Protein AF-K6U5C9-F1 (afdb_monomer_lite)

Sequence (84 aa):
MCTSFAVYSQNNPIYGMNFDSNDIDLKLNIYNYADSDVFYFSGLIDNIYRDIAGINSNGLFICTQALEYSPNFQPCSNRNNVFK

Secondary structure (DSSP, 8-state):
---EEEE--SS--EEEE----SS--EEEEEEEETTEEEEEEEEEETTEEEEEEEEETT--EEE-------TT---S-S------

Radius of gyration: 15.43 Å; chains: 1; bounding box: 36×32×42 Å

pLDDT: mean 85.58, std 14.52, range [33.47, 96.75]

Foldseek 3Di:
DKDWDWDDDPPDIDTDIDDDDDDWDWDWDWDADPNKIKIFIWTQDPNDTDTAWIAIPVGDIDGDDDDDDDPPDDPPDDDPCVDD

Structure (mmCIF, N/CA/C/O backbone):
data_AF-K6U5C9-F1
#
_entry.id   AF-K6U5C9-F1
#
loop_
_atom_site.group_PDB
_atom_site.id
_atom_site.type_symbol
_atom_site.label_atom_id
_atom_site.label_alt_id
_atom_site.label_comp_id
_atom_site.label_asym_id
_atom_site.label_entity_id
_atom_site.label_seq_id
_atom_site.pdbx_PDB_ins_code
_atom_site.Cartn_x
_atom_site.Cartn_y
_atom_site.Cartn_z
_atom_site.occupancy
_atom_site.B_iso_or_equiv
_atom_site.auth_seq_id
_atom_site.auth_comp_id
_atom_site.auth_asym_id
_atom_site.auth_atom_id
_atom_site.pdbx_PDB_model_num
ATOM 1 N N . MET A 1 1 ? -3.139 -3.063 -14.220 1.00 75.56 1 MET A N 1
ATOM 2 C CA . MET A 1 1 ? -4.084 -2.059 -13.681 1.00 75.56 1 MET A CA 1
ATOM 3 C C . MET A 1 1 ? -4.727 -2.680 -12.464 1.00 75.56 1 MET A C 1
ATOM 5 O O . MET A 1 1 ? -5.507 -3.601 -12.633 1.00 75.56 1 MET A O 1
ATOM 9 N N . CYS A 1 2 ? -4.351 -2.234 -11.269 1.00 85.81 2 CYS A N 1
ATOM 10 C CA . CYS A 1 2 ? -4.862 -2.809 -10.031 1.00 85.81 2 CYS A CA 1
ATOM 11 C C . CYS A 1 2 ?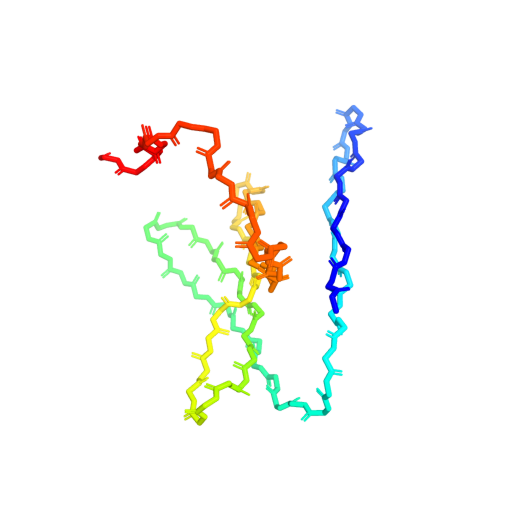 -6.313 -2.371 -9.765 1.00 85.81 2 CYS A C 1
ATOM 13 O O . CYS A 1 2 ? -6.720 -1.261 -10.096 1.00 85.81 2 CYS A O 1
ATOM 15 N N . THR A 1 3 ? -7.056 -3.229 -9.089 1.00 90.06 3 THR A N 1
ATOM 16 C CA . THR A 1 3 ? -8.369 -3.044 -8.481 1.00 90.06 3 THR A CA 1
ATOM 17 C C . THR A 1 3 ? -8.227 -3.015 -6.959 1.00 90.06 3 THR A C 1
ATOM 19 O O . THR A 1 3 ? -7.606 -3.885 -6.348 1.00 90.06 3 THR A O 1
ATOM 22 N N . SER A 1 4 ? -8.831 -2.015 -6.326 1.00 92.56 4 SER A N 1
ATOM 23 C CA . SER A 1 4 ? -8.927 -1.906 -4.869 1.00 92.56 4 SER A CA 1
ATOM 24 C C . SER A 1 4 ? -10.387 -1.940 -4.440 1.00 92.56 4 SER A C 1
ATOM 26 O O . SER A 1 4 ? -11.288 -1.600 -5.208 1.00 92.56 4 SER A O 1
ATOM 28 N N . PHE A 1 5 ? -10.628 -2.374 -3.208 1.00 93.50 5 PHE A N 1
ATOM 29 C CA . PHE A 1 5 ? -11.954 -2.390 -2.616 1.00 93.50 5 PHE A CA 1
ATOM 30 C C . PHE A 1 5 ? -11.894 -2.083 -1.122 1.00 93.50 5 PHE A C 1
ATOM 32 O O . PHE A 1 5 ? -10.921 -2.390 -0.431 1.00 93.50 5 PHE A O 1
ATOM 39 N N . ALA A 1 6 ? -12.981 -1.502 -0.626 1.00 93.94 6 ALA A N 1
ATOM 40 C CA . ALA A 1 6 ? -13.252 -1.343 0.790 1.00 93.94 6 ALA A CA 1
ATOM 41 C C . ALA A 1 6 ? -14.647 -1.907 1.062 1.00 93.94 6 ALA A C 1
ATOM 43 O O . ALA A 1 6 ? -15.633 -1.449 0.483 1.00 93.94 6 ALA A O 1
ATOM 44 N N . VAL A 1 7 ? -14.731 -2.921 1.918 1.00 94.62 7 VAL A N 1
ATOM 45 C CA . VAL A 1 7 ? -15.999 -3.495 2.366 1.00 94.62 7 VAL A CA 1
ATOM 46 C C . VAL A 1 7 ? -16.258 -3.001 3.775 1.00 94.62 7 VAL A C 1
ATOM 48 O O . VAL A 1 7 ? -15.537 -3.340 4.715 1.00 94.62 7 VAL A O 1
ATOM 51 N N . TYR A 1 8 ? -17.308 -2.200 3.920 1.00 91.94 8 TYR A N 1
ATOM 52 C CA . TYR A 1 8 ? -17.781 -1.795 5.231 1.00 91.94 8 TYR A CA 1
ATOM 53 C C . TYR A 1 8 ? -18.514 -2.958 5.903 1.00 91.94 8 TYR A C 1
ATOM 55 O O . TYR A 1 8 ? -19.460 -3.519 5.351 1.00 91.94 8 TYR A O 1
ATOM 63 N N . SER A 1 9 ? -18.100 -3.292 7.121 1.00 90.06 9 SER A N 1
ATOM 64 C CA . SER A 1 9 ? -18.869 -4.124 8.041 1.00 90.06 9 SER A CA 1
ATOM 65 C C . SER A 1 9 ? -18.834 -3.468 9.419 1.00 90.06 9 SER A C 1
ATOM 67 O O . SER A 1 9 ? -17.877 -2.761 9.735 1.00 90.06 9 SER A O 1
ATOM 69 N N . GLN A 1 10 ? -19.873 -3.672 10.232 1.00 84.00 10 GLN A N 1
ATOM 70 C CA . GLN A 1 10 ? -20.031 -2.948 11.501 1.00 84.00 10 GLN A CA 1
ATOM 71 C C . GLN A 1 10 ? -18.829 -3.098 12.446 1.00 84.00 10 GLN A C 1
ATOM 73 O O . GLN A 1 10 ? -18.506 -2.147 13.148 1.00 84.00 10 GLN A O 1
ATOM 78 N N . ASN A 1 11 ? -18.156 -4.254 12.436 1.00 87.06 11 ASN A N 1
ATOM 79 C CA . ASN A 1 11 ? -17.069 -4.546 13.376 1.00 87.06 11 ASN A CA 1
ATOM 80 C C . ASN A 1 11 ? -15.710 -4.780 12.705 1.00 87.06 11 ASN A C 1
ATOM 82 O O . ASN A 1 11 ? -14.689 -4.585 13.350 1.00 87.06 11 ASN A O 1
ATOM 86 N N . ASN A 1 12 ? -15.683 -5.195 11.435 1.00 88.19 12 ASN A N 1
ATOM 87 C CA . ASN A 1 12 ? -14.463 -5.612 10.741 1.00 88.19 12 ASN A CA 1
ATOM 88 C C . ASN A 1 12 ? -14.449 -5.036 9.319 1.00 88.19 12 ASN A C 1
ATOM 90 O O . ASN A 1 12 ? -14.771 -5.758 8.366 1.00 88.19 12 ASN A O 1
ATOM 94 N N . PRO A 1 13 ? -14.182 -3.733 9.142 1.00 91.06 13 PRO A N 1
ATOM 95 C CA . PRO A 1 13 ? -13.982 -3.189 7.808 1.00 91.06 13 PRO A CA 1
ATOM 96 C C . PRO A 1 13 ? -12.788 -3.890 7.152 1.00 91.06 13 PRO A C 1
ATOM 98 O O . PRO A 1 13 ? -11.764 -4.125 7.793 1.00 91.06 13 PRO A O 1
ATOM 101 N N . ILE A 1 14 ? -12.928 -4.236 5.876 1.00 92.44 14 ILE A N 1
ATOM 102 C CA . ILE A 1 14 ? -11.874 -4.901 5.108 1.00 92.44 14 ILE A CA 1
ATOM 103 C C . ILE A 1 14 ? -11.448 -3.974 3.984 1.00 92.44 14 ILE A C 1
ATOM 105 O O . ILE A 1 14 ? -12.281 -3.513 3.204 1.00 92.44 14 ILE A O 1
ATOM 109 N N . TYR A 1 15 ? -10.142 -3.757 3.879 1.00 93.38 15 TYR A N 1
ATOM 110 C CA . TYR A 1 15 ? -9.517 -3.104 2.739 1.00 93.38 15 TYR A CA 1
ATOM 111 C C . TYR A 1 15 ? -8.709 -4.136 1.965 1.00 93.38 15 TYR A C 1
ATOM 113 O O . TYR A 1 15 ? -8.042 -4.985 2.557 1.00 93.38 15 TYR A O 1
ATOM 121 N N . GLY A 1 16 ? -8.784 -4.071 0.643 1.00 90.75 16 GLY A N 1
ATOM 122 C CA . GLY A 1 16 ? -8.081 -4.990 -0.232 1.00 90.75 16 GLY A CA 1
ATOM 123 C C . GLY A 1 16 ? -7.650 -4.325 -1.526 1.00 90.75 16 GLY A C 1
ATOM 124 O O . GLY A 1 16 ? -8.235 -3.347 -1.990 1.00 90.75 16 GLY A O 1
ATOM 125 N N . MET A 1 17 ? -6.596 -4.878 -2.103 1.00 90.75 17 MET A N 1
ATOM 126 C CA . MET A 1 17 ? -6.018 -4.481 -3.375 1.00 90.75 17 MET A CA 1
ATOM 127 C C . MET A 1 17 ? -5.422 -5.734 -4.004 1.00 90.75 17 MET A C 1
ATOM 129 O O . MET A 1 17 ? -4.738 -6.493 -3.317 1.00 90.75 17 MET A O 1
ATOM 133 N N . ASN A 1 18 ? -5.668 -5.957 -5.292 1.00 90.50 18 ASN A N 1
ATOM 134 C CA . ASN A 1 18 ? -4.829 -6.871 -6.058 1.00 90.50 18 ASN A CA 1
ATOM 135 C C . ASN A 1 18 ? -3.568 -6.128 -6.546 1.00 90.50 18 ASN A C 1
ATOM 137 O O . ASN A 1 18 ? -3.560 -4.910 -6.728 1.00 90.50 18 ASN A O 1
ATOM 141 N N . PHE A 1 19 ? -2.484 -6.868 -6.746 1.00 87.44 19 PHE A N 1
ATOM 142 C CA . PHE A 1 19 ? -1.226 -6.321 -7.244 1.00 87.44 19 PHE A CA 1
ATOM 143 C C . PHE A 1 19 ? -0.973 -6.877 -8.640 1.00 87.44 19 PHE A C 1
ATOM 145 O O . PHE A 1 19 ? -0.270 -7.869 -8.810 1.00 87.44 19 PHE A O 1
ATOM 152 N N . ASP A 1 20 ? -1.588 -6.239 -9.635 1.00 88.50 20 ASP A N 1
ATOM 153 C CA . ASP A 1 20 ? -1.446 -6.633 -11.036 1.00 88.50 20 ASP A CA 1
ATOM 154 C C . ASP A 1 20 ? -0.214 -5.949 -11.640 1.00 88.50 20 ASP A C 1
ATOM 156 O O . ASP A 1 20 ? -0.282 -4.800 -12.094 1.00 88.50 20 ASP A O 1
ATOM 160 N N . SER A 1 21 ? 0.913 -6.659 -11.634 1.00 84.81 21 SER A N 1
ATOM 161 C CA . SER A 1 21 ? 2.196 -6.219 -12.188 1.00 84.81 21 SER A CA 1
ATOM 162 C C . SER A 1 21 ? 2.904 -7.381 -12.892 1.00 84.81 21 SER A C 1
ATOM 164 O O . SER A 1 21 ? 2.593 -8.544 -12.646 1.00 84.81 21 SER A O 1
ATOM 166 N N . ASN A 1 22 ? 3.882 -7.058 -13.743 1.00 86.00 22 ASN A N 1
ATOM 167 C CA . ASN A 1 22 ? 4.918 -8.016 -14.135 1.00 86.00 22 ASN A CA 1
ATOM 168 C C . ASN A 1 22 ? 5.718 -8.461 -12.897 1.00 86.00 22 ASN A C 1
ATOM 170 O O . ASN A 1 22 ? 5.635 -7.813 -11.848 1.00 86.00 22 ASN A O 1
ATOM 174 N N . ASP A 1 23 ? 6.527 -9.511 -13.045 1.00 91.75 23 ASP A N 1
ATOM 175 C CA . ASP A 1 23 ? 7.424 -9.993 -11.993 1.00 91.75 23 ASP A CA 1
ATOM 176 C C . ASP A 1 23 ? 8.325 -8.856 -11.484 1.00 91.75 23 ASP A C 1
ATOM 178 O O . ASP A 1 23 ? 9.131 -8.291 -12.228 1.00 91.75 23 ASP A O 1
ATOM 182 N N . ILE A 1 24 ? 8.153 -8.510 -10.208 1.00 91.69 24 ILE A N 1
ATOM 183 C CA . ILE A 1 24 ? 8.934 -7.502 -9.490 1.00 91.69 24 ILE A CA 1
ATOM 184 C C . ILE A 1 24 ? 9.332 -8.047 -8.123 1.00 91.69 24 ILE A C 1
ATOM 186 O O . ILE A 1 24 ? 8.588 -8.812 -7.504 1.00 91.69 24 ILE A O 1
ATOM 190 N N . ASP A 1 25 ? 10.481 -7.603 -7.622 1.00 95.62 25 ASP A N 1
ATOM 191 C CA . ASP A 1 25 ? 10.883 -7.902 -6.253 1.00 95.62 25 ASP A CA 1
ATOM 192 C C . ASP A 1 25 ? 10.016 -7.128 -5.258 1.00 95.62 25 ASP A C 1
ATOM 194 O O . ASP A 1 25 ? 9.696 -5.948 -5.449 1.00 95.62 25 ASP A O 1
ATOM 198 N N . LEU A 1 26 ? 9.665 -7.797 -4.164 1.00 94.69 26 LEU A N 1
ATOM 199 C CA . LEU A 1 26 ? 8.825 -7.257 -3.105 1.00 94.69 26 LEU A CA 1
ATOM 200 C C . LEU A 1 26 ? 9.602 -7.166 -1.795 1.00 94.69 26 LEU A C 1
ATOM 202 O O . LEU A 1 26 ? 10.430 -8.019 -1.474 1.00 94.69 26 LEU A O 1
ATOM 206 N N . LYS A 1 27 ? 9.282 -6.148 -1.000 1.00 96.75 27 LYS A N 1
ATOM 207 C CA . LYS A 1 27 ? 9.833 -5.944 0.338 1.00 96.75 27 LYS A CA 1
ATOM 208 C C . LYS A 1 27 ? 8.702 -5.662 1.318 1.00 96.75 27 LYS A C 1
ATOM 210 O O . LYS A 1 27 ? 7.904 -4.753 1.114 1.00 96.75 27 LYS A O 1
ATOM 215 N N . LEU A 1 28 ? 8.666 -6.435 2.398 1.00 95.94 28 LEU A N 1
ATOM 216 C CA . LEU A 1 28 ? 7.724 -6.270 3.502 1.00 95.94 28 LEU A CA 1
ATOM 217 C C . LEU A 1 28 ? 8.471 -5.664 4.682 1.00 95.94 28 LEU A C 1
ATOM 219 O O . LEU A 1 28 ? 9.474 -6.229 5.114 1.00 95.94 28 LEU A O 1
ATOM 223 N N . ASN A 1 29 ? 8.000 -4.533 5.200 1.00 94.94 29 ASN A N 1
ATOM 224 C CA . ASN A 1 29 ? 8.632 -3.872 6.339 1.00 94.94 29 ASN A CA 1
ATOM 225 C C . ASN A 1 29 ? 7.593 -3.496 7.385 1.00 94.94 29 ASN A C 1
ATOM 227 O O . ASN A 1 29 ? 6.514 -3.021 7.047 1.00 94.94 29 ASN A O 1
ATOM 231 N N . ILE A 1 30 ? 7.962 -3.647 8.653 1.00 95.94 30 ILE A N 1
ATOM 232 C CA . ILE A 1 30 ? 7.266 -3.024 9.775 1.00 95.94 30 ILE A CA 1
ATOM 233 C C . ILE A 1 30 ? 8.264 -2.073 10.419 1.00 95.94 30 ILE A C 1
ATOM 235 O O . ILE A 1 30 ? 9.396 -2.471 10.702 1.00 95.94 30 ILE A O 1
ATOM 239 N N . TYR A 1 31 ? 7.867 -0.827 10.637 1.00 93.25 31 TYR A N 1
ATOM 240 C CA . TYR A 1 31 ? 8.656 0.111 11.422 1.00 93.25 31 TYR A CA 1
ATOM 241 C C . TYR A 1 31 ? 7.765 0.922 12.352 1.00 93.25 31 TYR A C 1
ATOM 243 O O . TYR A 1 31 ? 6.570 1.080 12.114 1.00 93.25 31 TYR A O 1
ATOM 251 N N . ASN A 1 32 ? 8.368 1.433 13.419 1.00 94.12 32 ASN A N 1
ATOM 252 C CA . ASN A 1 32 ? 7.690 2.285 14.378 1.00 94.12 32 ASN A CA 1
ATOM 253 C C . ASN A 1 32 ? 7.885 3.757 13.988 1.00 94.12 32 ASN A C 1
ATOM 255 O O . ASN A 1 32 ? 9.012 4.190 13.731 1.00 94.12 32 ASN A O 1
ATOM 259 N N . TYR A 1 33 ? 6.795 4.515 13.916 1.00 88.19 33 TYR A N 1
ATOM 260 C CA . TYR A 1 33 ? 6.799 5.943 13.618 1.00 88.19 33 TYR A CA 1
ATOM 261 C C . TYR A 1 33 ? 5.779 6.664 14.495 1.00 88.19 33 TYR A C 1
ATOM 263 O O . TYR A 1 33 ? 4.597 6.330 14.463 1.00 88.19 33 TYR A O 1
ATOM 271 N N . ALA A 1 34 ? 6.232 7.673 15.248 1.00 88.94 34 ALA A N 1
ATOM 272 C CA . ALA A 1 34 ? 5.383 8.469 16.141 1.00 88.94 34 ALA A CA 1
ATOM 273 C C . ALA A 1 34 ? 4.473 7.597 17.036 1.00 88.94 34 ALA A C 1
ATOM 275 O O . ALA A 1 34 ? 3.263 7.807 17.091 1.00 88.94 34 ALA A O 1
ATOM 276 N N . ASP A 1 35 ? 5.063 6.582 17.678 1.00 90.06 35 ASP A N 1
ATOM 277 C CA . ASP A 1 35 ? 4.384 5.608 18.548 1.00 90.06 35 ASP A CA 1
ATOM 278 C C . ASP A 1 35 ? 3.320 4.730 17.853 1.00 90.06 35 ASP A C 1
ATOM 280 O O . ASP A 1 35 ? 2.518 4.067 18.511 1.00 90.06 35 ASP A O 1
ATOM 284 N N . SER A 1 36 ? 3.319 4.675 16.518 1.00 92.75 36 SER A N 1
ATOM 285 C CA . SER A 1 36 ? 2.469 3.789 15.720 1.00 92.75 36 SER A CA 1
ATOM 286 C C . SER A 1 36 ? 3.323 2.816 14.915 1.00 92.75 36 SER A C 1
ATOM 288 O O . SER A 1 36 ? 4.272 3.212 14.236 1.00 92.75 36 SER A O 1
ATOM 290 N N . ASP A 1 37 ? 2.973 1.534 14.968 1.00 96.12 37 ASP A N 1
ATOM 291 C CA . ASP A 1 37 ? 3.563 0.544 14.075 1.00 96.12 37 ASP A CA 1
ATOM 292 C C . ASP A 1 37 ? 2.929 0.685 12.697 1.00 96.12 37 ASP A C 1
ATOM 294 O O . ASP A 1 37 ? 1.702 0.711 12.559 1.00 96.12 37 ASP A O 1
ATOM 298 N N . VAL A 1 38 ? 3.769 0.774 11.673 1.00 95.75 38 VAL A N 1
ATOM 299 C CA . VAL A 1 38 ? 3.335 0.887 10.287 1.00 95.75 38 VAL A CA 1
ATOM 300 C C . VAL A 1 38 ? 3.919 -0.262 9.487 1.00 95.75 38 VAL A C 1
ATOM 302 O O . VAL A 1 38 ? 5.133 -0.463 9.438 1.00 95.75 38 VAL A O 1
ATOM 305 N N . PHE A 1 39 ? 3.030 -1.020 8.859 1.00 96.25 39 PHE A N 1
ATOM 306 C CA . PHE A 1 39 ? 3.371 -2.042 7.889 1.00 96.25 39 PHE A CA 1
ATOM 307 C C . PHE A 1 39 ? 3.347 -1.439 6.486 1.00 96.25 39 PHE A C 1
ATOM 309 O O . PHE A 1 39 ? 2.371 -0.790 6.107 1.00 96.25 39 PHE A O 1
ATOM 316 N N . TYR A 1 40 ? 4.385 -1.719 5.702 1.00 95.62 40 TYR A N 1
ATOM 317 C CA . TYR A 1 40 ? 4.471 -1.368 4.292 1.00 95.62 40 TYR A CA 1
ATOM 318 C C . TYR A 1 40 ? 4.737 -2.585 3.418 1.00 95.62 40 TYR A C 1
ATOM 320 O O . TYR A 1 40 ? 5.553 -3.457 3.733 1.00 95.62 40 TYR A O 1
ATOM 328 N N . PHE A 1 41 ? 4.061 -2.572 2.276 1.00 95.00 41 PHE A N 1
ATOM 329 C CA . PHE A 1 41 ? 4.258 -3.446 1.138 1.00 95.00 41 PHE A CA 1
ATOM 330 C C . PHE A 1 41 ? 4.894 -2.627 0.011 1.00 95.00 41 PHE A C 1
ATOM 332 O O . PHE A 1 41 ? 4.230 -1.787 -0.607 1.00 95.00 41 PHE A O 1
ATOM 339 N N . SER A 1 42 ? 6.184 -2.847 -0.236 1.00 94.69 42 SER A N 1
ATOM 340 C CA . SER A 1 42 ? 6.966 -2.110 -1.230 1.00 94.69 42 SER A CA 1
ATOM 341 C C . SER A 1 42 ? 7.320 -3.007 -2.419 1.00 94.69 42 SER A C 1
ATOM 343 O O . SER A 1 42 ? 7.620 -4.186 -2.237 1.00 94.69 42 SER A O 1
ATOM 345 N N . GLY A 1 43 ? 7.354 -2.444 -3.626 1.00 93.31 43 GLY A N 1
ATOM 346 C CA . GLY A 1 43 ? 7.846 -3.125 -4.830 1.00 93.31 43 GLY A CA 1
ATOM 347 C C . GLY A 1 43 ? 9.044 -2.404 -5.441 1.00 93.31 43 GLY A C 1
ATOM 348 O O . GLY A 1 43 ? 9.168 -1.182 -5.313 1.00 93.31 43 GLY A O 1
ATOM 349 N N . LEU A 1 44 ? 9.939 -3.154 -6.084 1.00 94.25 44 LEU A N 1
ATOM 350 C CA . LEU A 1 44 ? 11.099 -2.617 -6.793 1.00 94.25 44 LEU A CA 1
ATOM 351 C C . LEU A 1 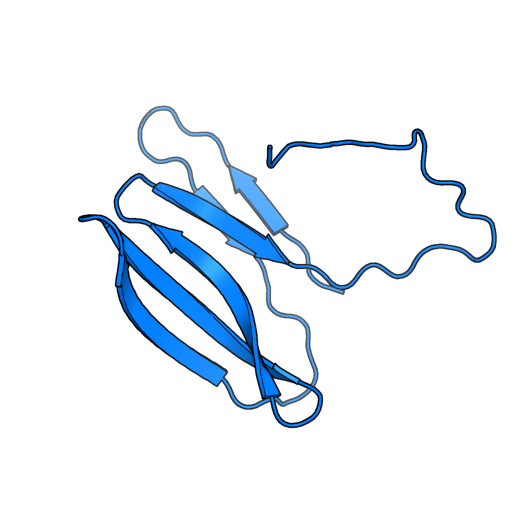44 ? 10.673 -2.060 -8.160 1.00 94.25 44 LEU A C 1
ATOM 353 O O . LEU A 1 44 ? 10.383 -2.813 -9.085 1.00 94.25 44 LEU A O 1
ATOM 357 N N . ILE A 1 45 ? 10.646 -0.732 -8.289 1.00 89.38 45 ILE A N 1
ATOM 358 C CA . ILE A 1 45 ? 10.225 -0.012 -9.500 1.00 89.38 45 ILE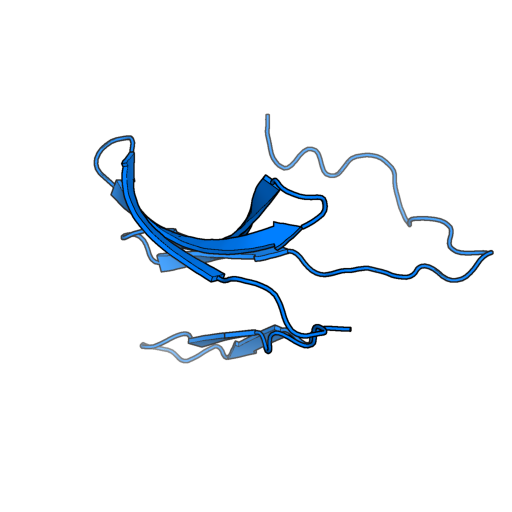 A CA 1
ATOM 359 C C . ILE A 1 45 ? 11.319 0.996 -9.853 1.00 89.38 45 ILE A C 1
ATOM 361 O O . ILE A 1 45 ? 11.717 1.801 -9.010 1.00 89.38 45 ILE A O 1
ATOM 365 N N . ASP A 1 46 ? 11.824 0.947 -11.088 1.00 90.50 46 ASP A N 1
ATOM 366 C CA . ASP A 1 46 ? 12.959 1.765 -11.549 1.00 90.50 46 ASP A CA 1
ATOM 367 C C . ASP A 1 46 ? 14.191 1.649 -10.633 1.00 90.50 46 ASP A C 1
ATOM 369 O O . ASP A 1 46 ? 14.854 2.635 -10.311 1.00 90.50 46 ASP A O 1
ATOM 373 N N . ASN A 1 47 ? 14.483 0.421 -10.184 1.00 93.75 47 ASN A N 1
ATOM 374 C CA . ASN A 1 47 ? 15.597 0.093 -9.289 1.00 93.75 47 ASN A CA 1
ATOM 375 C C . ASN A 1 47 ? 15.524 0.759 -7.895 1.00 93.75 47 ASN A C 1
ATOM 377 O O . ASN A 1 47 ? 16.532 0.865 -7.195 1.00 93.75 47 ASN A O 1
ATOM 381 N N . ILE A 1 48 ? 14.334 1.207 -7.477 1.00 95.00 48 ILE A N 1
ATOM 382 C CA . ILE A 1 48 ? 14.071 1.776 -6.151 1.00 95.00 48 ILE A CA 1
ATOM 383 C C . ILE A 1 48 ? 12.862 1.065 -5.536 1.00 95.00 48 ILE A C 1
ATOM 385 O O . ILE A 1 48 ? 11.834 0.890 -6.187 1.00 95.00 48 ILE A O 1
ATOM 389 N N . TYR A 1 49 ? 12.960 0.672 -4.265 1.00 95.00 49 TYR A N 1
ATOM 390 C CA . TYR A 1 49 ? 11.790 0.194 -3.529 1.00 95.00 49 T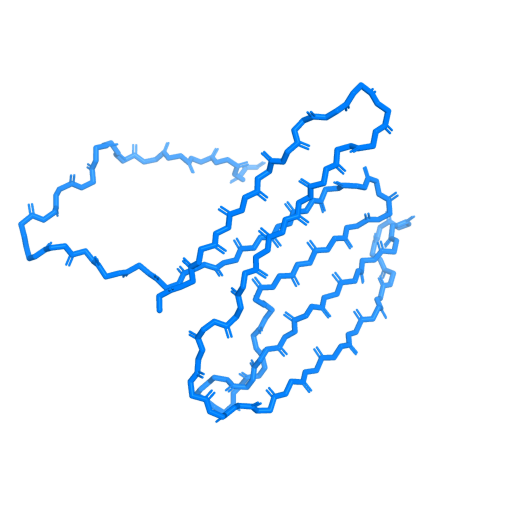YR A CA 1
ATOM 391 C C . TYR A 1 49 ? 10.853 1.362 -3.234 1.00 95.00 49 TYR A C 1
ATOM 393 O O . TYR A 1 49 ? 11.239 2.317 -2.559 1.00 95.00 49 TYR A O 1
ATOM 401 N N . ARG A 1 50 ? 9.622 1.275 -3.736 1.00 92.38 50 ARG A N 1
ATOM 402 C CA . ARG A 1 50 ? 8.557 2.248 -3.480 1.00 92.38 50 ARG A CA 1
ATOM 403 C C . ARG A 1 50 ? 7.440 1.577 -2.702 1.00 92.38 50 ARG A C 1
ATOM 405 O O . ARG A 1 50 ? 7.052 0.462 -3.037 1.00 92.38 50 ARG A O 1
ATOM 412 N N . ASP A 1 51 ? 6.927 2.259 -1.688 1.00 92.94 51 ASP A N 1
ATOM 413 C CA . ASP A 1 51 ? 5.796 1.780 -0.897 1.00 92.94 51 ASP A CA 1
ATOM 414 C C . ASP A 1 51 ? 4.514 1.839 -1.734 1.00 92.94 51 ASP A C 1
ATOM 416 O O . ASP A 1 51 ? 4.084 2.914 -2.151 1.00 92.94 51 ASP A O 1
ATOM 420 N N . ILE A 1 52 ? 3.921 0.675 -2.011 1.00 92.50 52 ILE A N 1
ATOM 421 C CA . ILE A 1 52 ? 2.737 0.544 -2.871 1.00 92.50 52 ILE A CA 1
ATOM 422 C C . ILE A 1 52 ? 1.470 0.533 -2.019 1.00 92.50 52 ILE A C 1
ATOM 424 O O . ILE A 1 52 ? 0.475 1.161 -2.383 1.00 92.50 52 ILE A O 1
ATOM 428 N N . ALA A 1 53 ? 1.512 -0.144 -0.871 1.00 94.69 53 ALA A N 1
ATOM 429 C CA . ALA A 1 53 ? 0.435 -0.159 0.108 1.00 94.69 53 ALA A CA 1
ATOM 430 C C . ALA A 1 53 ? 0.984 -0.178 1.536 1.00 94.69 53 ALA A C 1
ATOM 432 O O . ALA A 1 53 ? 2.122 -0.585 1.773 1.00 94.69 53 ALA A O 1
ATOM 433 N N . GLY A 1 54 ? 0.167 0.238 2.496 1.00 94.81 54 GLY A N 1
ATOM 434 C CA . GLY A 1 54 ? 0.523 0.190 3.905 1.00 94.81 54 GLY A CA 1
ATOM 435 C C . GLY A 1 54 ? -0.681 0.301 4.826 1.00 94.81 54 GLY A C 1
ATOM 436 O O . GLY A 1 54 ? -1.761 0.734 4.420 1.00 94.81 54 GLY A O 1
ATOM 437 N N . ILE A 1 55 ? -0.483 -0.108 6.075 1.00 95.38 55 ILE A N 1
ATOM 438 C CA . ILE A 1 55 ? -1.466 0.021 7.149 1.00 95.38 55 ILE A CA 1
ATOM 439 C C . ILE A 1 55 ? -0.759 0.366 8.455 1.00 95.38 55 ILE A C 1
ATOM 441 O O . ILE A 1 55 ? 0.295 -0.194 8.756 1.00 95.38 55 ILE A O 1
ATOM 445 N N . ASN A 1 56 ? -1.326 1.287 9.230 1.00 95.12 56 ASN A N 1
ATOM 446 C CA . ASN A 1 56 ? -0.830 1.576 10.573 1.00 95.12 56 ASN A CA 1
ATOM 447 C C . ASN A 1 56 ? -1.636 0.850 11.659 1.00 95.12 56 ASN A C 1
ATOM 449 O O . ASN A 1 56 ? -2.733 0.340 11.418 1.00 95.12 56 ASN A O 1
ATOM 453 N N . SER A 1 57 ? -1.112 0.855 12.882 1.00 95.31 57 SER A N 1
ATOM 454 C CA . SER A 1 57 ? -1.747 0.248 14.058 1.00 95.31 57 SER A CA 1
ATOM 455 C C . SER A 1 57 ? -3.117 0.839 14.425 1.00 95.31 57 SER A C 1
ATOM 457 O O . SER A 1 57 ? -3.858 0.224 15.186 1.00 95.31 57 SER A O 1
ATOM 459 N N . ASN A 1 58 ? -3.488 1.993 13.859 1.00 93.06 58 ASN A N 1
ATOM 460 C CA . ASN A 1 58 ? -4.803 2.619 14.022 1.00 93.06 58 ASN A CA 1
ATOM 461 C C . ASN A 1 58 ? -5.816 2.203 12.936 1.00 93.06 58 ASN A C 1
ATOM 463 O O . ASN A 1 58 ? -6.944 2.694 12.929 1.00 93.06 58 ASN A O 1
ATOM 467 N N . GLY A 1 59 ? -5.429 1.326 12.005 1.00 91.56 59 GLY A N 1
ATOM 468 C CA . GLY A 1 59 ? -6.301 0.828 10.941 1.00 91.56 59 GLY A CA 1
ATOM 469 C C . GLY A 1 59 ? -6.416 1.742 9.717 1.00 91.56 59 GLY A C 1
ATOM 470 O O . GLY A 1 59 ? -7.270 1.501 8.864 1.00 91.56 59 GLY A O 1
ATOM 471 N N . LEU A 1 60 ? -5.574 2.775 9.591 1.00 92.50 60 LEU A N 1
ATOM 472 C CA . LEU A 1 60 ? -5.503 3.581 8.370 1.00 92.50 60 LEU A CA 1
ATOM 473 C C . LEU A 1 60 ? -4.786 2.782 7.280 1.00 92.50 60 LEU A C 1
ATOM 475 O O . LEU A 1 60 ? -3.577 2.575 7.366 1.00 92.50 60 LEU A O 1
ATOM 479 N N . PHE A 1 61 ? -5.531 2.368 6.257 1.00 93.62 61 PHE A N 1
ATOM 480 C CA . PHE A 1 61 ? -4.999 1.707 5.069 1.00 93.62 61 PHE A CA 1
ATOM 481 C C . PHE A 1 61 ? -4.767 2.717 3.939 1.00 93.62 61 PHE A C 1
ATOM 483 O O . PHE A 1 61 ? -5.640 3.530 3.632 1.00 93.62 61 PHE A O 1
ATOM 490 N N . ILE A 1 62 ? -3.601 2.647 3.297 1.00 92.75 62 ILE A N 1
ATOM 491 C CA . ILE A 1 62 ? -3.225 3.472 2.144 1.00 92.75 62 ILE A CA 1
ATOM 492 C C . ILE A 1 62 ? -2.758 2.547 1.025 1.00 92.75 62 ILE A C 1
ATOM 494 O O . ILE A 1 62 ? -2.046 1.575 1.266 1.00 92.75 62 ILE A O 1
ATOM 498 N N . CYS A 1 63 ? -3.124 2.868 -0.214 1.00 92.88 63 CYS A N 1
ATOM 499 C CA . CYS A 1 63 ? -2.595 2.194 -1.391 1.00 92.88 63 CYS A CA 1
ATOM 500 C C . CYS A 1 63 ? -2.414 3.170 -2.556 1.00 92.88 63 CYS A C 1
ATOM 502 O O . CYS A 1 63 ? -3.103 4.187 -2.646 1.00 92.88 63 CYS A O 1
ATOM 504 N N . THR A 1 64 ? -1.474 2.857 -3.441 1.00 89.25 64 THR A N 1
ATOM 505 C CA . THR A 1 64 ? -1.200 3.597 -4.673 1.00 89.25 64 THR A CA 1
ATOM 506 C C . THR A 1 64 ? -1.508 2.710 -5.872 1.00 89.25 64 THR A C 1
ATOM 508 O O . THR A 1 64 ? -1.254 1.507 -5.858 1.00 89.25 64 THR A O 1
ATOM 511 N N . GLN A 1 65 ? -2.106 3.295 -6.908 1.00 86.12 65 GLN A N 1
ATOM 512 C CA . GLN A 1 65 ? -2.505 2.581 -8.119 1.00 86.12 65 GLN A CA 1
ATOM 513 C C . GLN A 1 65 ? -1.968 3.301 -9.345 1.00 86.12 65 GLN A C 1
ATOM 515 O O . GLN A 1 65 ? -2.032 4.528 -9.430 1.00 86.12 65 GLN A O 1
ATOM 520 N N . ALA A 1 66 ? -1.464 2.528 -10.307 1.00 80.88 66 ALA A N 1
ATOM 521 C CA . ALA A 1 66 ? -1.141 3.054 -11.621 1.00 80.88 66 ALA A CA 1
ATOM 522 C C . ALA A 1 66 ? -2.434 3.515 -12.309 1.00 80.88 66 ALA A C 1
ATOM 524 O O . ALA A 1 66 ? -3.367 2.729 -12.490 1.00 80.88 66 ALA A O 1
ATOM 525 N N . LEU A 1 67 ? -2.474 4.792 -12.678 1.00 77.81 67 LEU A N 1
ATOM 526 C CA . LEU A 1 67 ? -3.569 5.415 -13.410 1.00 77.81 67 LEU A CA 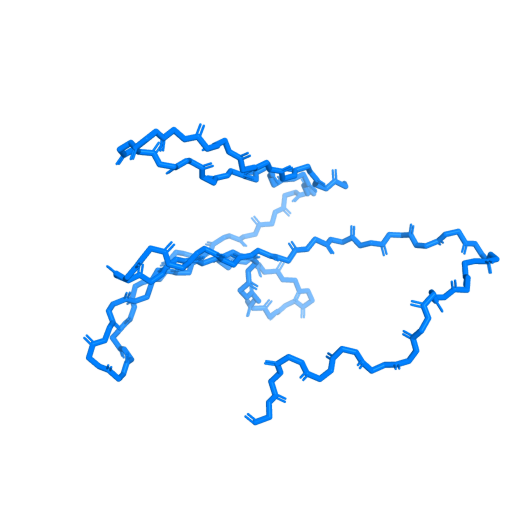1
ATOM 527 C C . LEU A 1 67 ? -3.097 5.720 -14.828 1.00 77.81 67 LEU A C 1
ATOM 529 O O . LEU A 1 67 ? -2.189 6.526 -15.022 1.00 77.81 67 LEU A O 1
ATOM 533 N N . GLU A 1 68 ? -3.744 5.106 -15.813 1.00 77.81 68 GLU A N 1
ATOM 534 C CA . GLU A 1 68 ? -3.646 5.533 -17.205 1.00 77.81 68 GLU A CA 1
ATOM 535 C C . GLU A 1 68 ? -4.843 6.420 -17.520 1.00 77.81 68 GLU A C 1
ATOM 537 O O . GLU A 1 68 ? -5.988 5.972 -17.597 1.00 77.81 68 GLU A O 1
ATOM 542 N N . TYR A 1 69 ? -4.578 7.712 -17.663 1.00 77.88 69 TYR A N 1
ATOM 543 C CA . TYR A 1 69 ? -5.594 8.658 -18.079 1.00 77.88 69 TYR A CA 1
ATOM 544 C C . TYR A 1 69 ? -5.801 8.574 -19.590 1.00 77.88 69 TYR A C 1
ATOM 546 O O . TYR A 1 69 ? -4.845 8.463 -20.357 1.00 77.88 69 TYR A O 1
ATOM 554 N N . SER A 1 70 ? -7.053 8.699 -20.039 1.00 78.44 70 SER A N 1
ATOM 555 C CA . SER A 1 70 ? -7.319 8.909 -21.465 1.00 78.44 70 SER A CA 1
ATOM 556 C C . SER A 1 70 ? -6.592 10.177 -21.947 1.00 78.44 70 SER A C 1
ATOM 558 O O . SER A 1 70 ? -6.522 11.132 -21.169 1.00 78.44 70 SER A O 1
ATOM 560 N N . PRO A 1 71 ? -6.148 10.268 -23.214 1.00 80.19 71 PRO A N 1
ATOM 561 C CA . PRO A 1 71 ? -5.443 11.449 -23.731 1.00 80.19 71 PRO A CA 1
ATOM 562 C C . PRO A 1 71 ? -6.178 12.785 -23.526 1.00 80.19 71 PRO A C 1
ATOM 564 O O . PRO A 1 71 ? -5.549 13.833 -23.446 1.00 80.19 71 PRO A O 1
ATOM 567 N N . ASN A 1 72 ? -7.508 12.744 -23.405 1.00 83.50 72 ASN A N 1
ATOM 568 C CA . ASN A 1 72 ? -8.367 13.914 -23.213 1.00 83.50 72 ASN A CA 1
ATOM 569 C C . ASN A 1 72 ? -8.835 14.093 -21.760 1.00 83.50 72 ASN A C 1
ATOM 571 O O . ASN A 1 72 ? -9.765 14.858 -21.504 1.00 83.50 72 ASN A O 1
ATOM 575 N N . PHE A 1 73 ? -8.245 13.365 -20.809 1.00 81.00 73 PHE A N 1
ATOM 576 C CA . PHE A 1 73 ? -8.621 13.477 -19.408 1.00 81.00 73 PHE A CA 1
ATOM 577 C C . PHE A 1 73 ? -8.293 14.879 -18.896 1.00 81.00 73 PHE A C 1
ATOM 579 O O . PHE A 1 73 ? -7.143 15.313 -18.897 1.00 81.00 73 PHE A O 1
ATOM 586 N N . GLN A 1 74 ? -9.324 15.572 -18.432 1.00 74.56 74 GLN A N 1
ATOM 587 C CA . GLN A 1 74 ? -9.198 16.825 -17.707 1.00 74.56 74 GLN A CA 1
ATOM 588 C C . GLN A 1 74 ? -9.532 16.520 -16.246 1.00 74.56 74 GLN A C 1
ATOM 590 O O . GLN A 1 74 ? -10.680 16.160 -15.967 1.00 74.56 74 GLN A O 1
ATOM 595 N N . PRO A 1 75 ? -8.571 16.610 -15.308 1.00 68.50 75 PRO A N 1
ATOM 596 C CA . PRO A 1 75 ? -8.872 16.399 -13.902 1.00 68.50 75 PRO A CA 1
ATOM 597 C C . PRO A 1 75 ? -9.943 17.399 -13.465 1.00 68.50 75 PRO A C 1
ATOM 599 O O . PRO A 1 75 ? -9.801 18.613 -13.627 1.00 68.50 75 PRO A O 1
ATOM 602 N N . CYS A 1 76 ?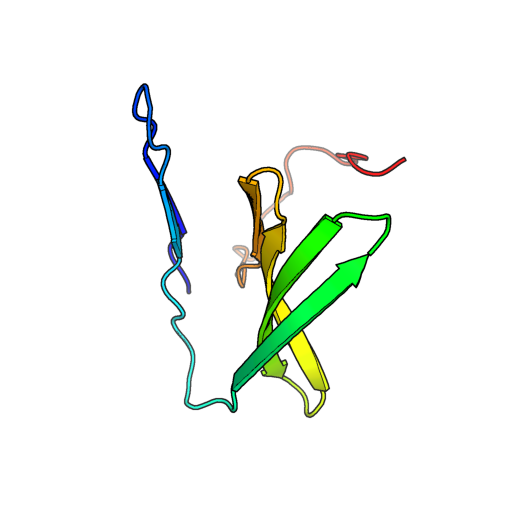 -11.037 16.880 -12.912 1.00 63.22 76 CYS A N 1
ATOM 603 C CA . CYS A 1 76 ? -12.104 17.700 -12.369 1.00 63.22 76 CYS A CA 1
ATOM 604 C C . CYS A 1 76 ? -11.586 18.320 -11.061 1.00 63.22 76 CYS A C 1
ATOM 606 O O . CYS A 1 76 ? -11.637 17.689 -10.012 1.00 63.22 76 CYS A O 1
ATOM 608 N N . SER A 1 77 ? -11.070 19.546 -11.142 1.00 59.25 77 SER A N 1
ATOM 609 C CA . SER A 1 77 ? -10.578 20.406 -10.053 1.00 59.25 77 SER A CA 1
ATOM 610 C C . SER A 1 77 ? -9.118 20.238 -9.591 1.00 59.25 77 SER A C 1
ATOM 612 O O . SER A 1 77 ? -8.632 19.183 -9.191 1.00 59.25 77 SER A O 1
ATOM 614 N N . ASN A 1 78 ? -8.429 21.381 -9.624 1.00 53.06 78 ASN A N 1
ATOM 615 C CA . ASN A 1 78 ? -7.148 21.653 -8.989 1.00 53.06 78 ASN A CA 1
ATOM 616 C C . ASN A 1 78 ? -7.321 21.719 -7.456 1.00 53.06 78 ASN A C 1
ATOM 618 O O . ASN A 1 78 ? -8.120 22.521 -6.976 1.00 53.06 78 ASN A O 1
ATOM 622 N N . ARG A 1 79 ? -6.455 21.002 -6.721 1.00 46.50 79 ARG A N 1
ATOM 623 C CA . ARG A 1 79 ? -6.180 21.079 -5.263 1.00 46.50 79 ARG A CA 1
ATOM 624 C C . ARG A 1 79 ? -7.121 20.332 -4.305 1.00 46.50 79 ARG A C 1
ATOM 626 O O . ARG A 1 79 ? -7.782 20.944 -3.472 1.00 46.50 79 ARG A O 1
ATOM 633 N N . ASN A 1 80 ? -6.985 19.010 -4.253 1.00 43.31 80 ASN A N 1
ATOM 634 C CA . ASN A 1 80 ? -7.139 18.294 -2.983 1.00 43.31 80 ASN A CA 1
ATOM 635 C C . ASN A 1 80 ? -5.827 18.394 -2.186 1.00 43.31 80 ASN A C 1
ATOM 637 O O . ASN A 1 80 ? -4.999 17.488 -2.200 1.00 43.31 80 ASN A O 1
ATOM 641 N N . ASN A 1 81 ? -5.629 19.521 -1.493 1.00 46.44 81 ASN A N 1
ATOM 642 C CA . ASN A 1 81 ? -4.637 19.630 -0.419 1.00 46.44 81 ASN A CA 1
ATOM 643 C C . ASN A 1 81 ? -5.169 18.875 0.811 1.00 46.44 81 ASN A C 1
ATOM 645 O O . ASN A 1 81 ? -5.665 19.495 1.747 1.00 46.44 81 ASN A O 1
ATOM 649 N N . VAL A 1 82 ? -5.115 17.542 0.789 1.00 47.16 82 VAL A N 1
ATOM 650 C CA . VAL A 1 82 ? -5.476 16.700 1.951 1.00 47.16 82 VAL A CA 1
ATOM 651 C C . VAL A 1 82 ? -4.290 16.536 2.915 1.00 47.16 82 VAL A C 1
ATOM 653 O O . VAL A 1 82 ? -4.459 16.077 4.037 1.00 47.16 82 VAL A O 1
ATOM 656 N N . PHE A 1 83 ? -3.105 17.016 2.532 1.00 39.09 83 PHE A N 1
ATOM 657 C CA . PHE A 1 83 ? -1.948 17.137 3.414 1.00 39.09 83 PHE A CA 1
ATOM 658 C C . PHE A 1 83 ? -1.529 18.608 3.475 1.00 39.09 83 PHE A C 1
ATOM 660 O O . PHE A 1 83 ? -0.968 19.148 2.518 1.00 39.09 83 PHE A O 1
ATOM 667 N N . LYS A 1 84 ? -1.871 19.272 4.577 1.00 33.47 84 LYS A N 1
ATOM 668 C CA . LYS A 1 84 ? -1.337 20.570 4.982 1.00 33.47 84 LYS A CA 1
ATOM 669 C C . LYS A 1 84 ? -0.850 20.456 6.414 1.00 33.47 84 LYS A C 1
ATOM 671 O O . LYS A 1 84 ? -1.547 19.764 7.187 1.00 33.47 84 LYS A O 1
#